Protein AF-A0A4W5KKW3-F1 (afdb_monomer_lite)

Structure (mmCIF, N/CA/C/O backbone):
data_AF-A0A4W5KKW3-F1
#
_entry.id   AF-A0A4W5KKW3-F1
#
loop_
_atom_site.group_PDB
_atom_site.id
_atom_site.type_symbol
_atom_site.label_atom_id
_atom_site.label_alt_id
_atom_site.label_comp_id
_atom_site.label_asym_id
_atom_site.label_entity_id
_atom_site.label_seq_id
_atom_site.pdbx_PDB_ins_code
_atom_site.Cartn_x
_atom_site.Cartn_y
_atom_site.Cartn_z
_atom_site.occupancy
_atom_site.B_iso_or_equiv
_atom_site.auth_seq_id
_atom_site.auth_comp_id
_atom_site.auth_asym_id
_atom_site.auth_atom_id
_atom_site.pdbx_PDB_model_num
ATOM 1 N N . MET A 1 1 ? 55.517 31.998 -6.291 1.00 40.41 1 MET A N 1
ATOM 2 C CA . MET A 1 1 ? 55.019 30.632 -6.015 1.00 40.41 1 MET A CA 1
ATOM 3 C C . MET A 1 1 ? 53.536 30.732 -5.690 1.00 40.41 1 MET A C 1
ATOM 5 O O . MET A 1 1 ? 53.201 31.249 -4.636 1.00 40.41 1 MET A O 1
ATOM 9 N N . ALA A 1 2 ? 52.650 30.364 -6.619 1.00 47.94 2 ALA A N 1
ATOM 10 C CA . ALA A 1 2 ? 51.203 30.412 -6.397 1.00 47.94 2 ALA A CA 1
ATOM 11 C C . ALA A 1 2 ? 50.738 29.075 -5.803 1.00 47.94 2 ALA A C 1
ATOM 13 O O . ALA A 1 2 ? 50.940 28.021 -6.407 1.00 47.94 2 ALA A O 1
ATOM 14 N N . SER A 1 3 ? 50.166 29.129 -4.601 1.00 55.97 3 SER A N 1
ATOM 15 C CA . SER A 1 3 ? 49.599 27.975 -3.904 1.00 55.97 3 SER A CA 1
ATOM 16 C C . SER A 1 3 ? 48.383 27.460 -4.677 1.00 55.97 3 SER A C 1
ATOM 18 O O . SER A 1 3 ? 47.391 28.173 -4.826 1.00 55.97 3 SER A O 1
ATOM 20 N N . ARG A 1 4 ? 48.470 26.236 -5.213 1.00 58.38 4 ARG A N 1
ATOM 21 C CA . ARG A 1 4 ? 47.327 25.520 -5.796 1.00 58.38 4 ARG A CA 1
ATOM 22 C C . ARG A 1 4 ? 46.413 25.095 -4.651 1.00 58.38 4 ARG A C 1
ATOM 24 O O . ARG A 1 4 ? 46.670 24.093 -3.990 1.00 58.38 4 ARG A O 1
ATOM 31 N N . SER A 1 5 ? 45.344 25.848 -4.426 1.00 64.94 5 SER A N 1
ATOM 32 C CA . SER A 1 5 ? 44.221 25.411 -3.604 1.00 64.94 5 SER A CA 1
ATOM 33 C C . SER A 1 5 ? 43.582 24.185 -4.260 1.00 64.94 5 SER A C 1
ATOM 35 O O . SER A 1 5 ? 42.968 24.260 -5.323 1.00 64.94 5 SER A O 1
ATOM 37 N N . THR A 1 6 ? 43.765 23.020 -3.644 1.00 64.81 6 THR A N 1
ATOM 38 C CA . THR A 1 6 ? 43.076 21.786 -4.020 1.00 64.81 6 THR A CA 1
ATOM 39 C C . THR A 1 6 ? 41.589 21.957 -3.718 1.00 64.81 6 THR A C 1
ATOM 41 O O . THR A 1 6 ? 41.162 21.829 -2.571 1.00 64.81 6 THR A O 1
ATOM 44 N N . LEU A 1 7 ? 40.802 22.297 -4.740 1.00 63.53 7 LEU A N 1
ATOM 45 C CA . LEU A 1 7 ? 39.342 22.278 -4.692 1.00 63.53 7 LEU A CA 1
ATOM 46 C C . LEU A 1 7 ? 38.887 20.847 -4.385 1.00 63.53 7 LEU A C 1
ATOM 48 O O . LEU A 1 7 ? 38.882 19.976 -5.251 1.00 63.53 7 LEU A O 1
ATOM 52 N N . HIS A 1 8 ? 38.552 20.600 -3.123 1.00 68.06 8 HIS A N 1
ATOM 53 C CA . HIS A 1 8 ? 38.023 19.326 -2.662 1.00 68.06 8 HIS A CA 1
ATOM 54 C C . HIS A 1 8 ? 36.579 19.208 -3.171 1.00 68.06 8 HIS A C 1
ATOM 56 O O . HIS A 1 8 ? 35.654 19.775 -2.589 1.00 68.06 8 HIS A O 1
ATOM 62 N N . PHE A 1 9 ? 36.379 18.532 -4.304 1.00 71.00 9 PHE A N 1
ATOM 63 C CA . PHE A 1 9 ? 35.047 18.291 -4.855 1.00 71.00 9 PHE A CA 1
ATOM 64 C C . PHE A 1 9 ? 34.294 17.330 -3.927 1.00 71.00 9 PHE A C 1
ATOM 66 O O . PHE A 1 9 ? 34.579 16.134 -3.892 1.00 71.00 9 PHE A O 1
ATOM 73 N N . LYS A 1 10 ? 33.356 17.852 -3.129 1.00 77.31 10 LYS A N 1
ATOM 74 C CA . LYS A 1 10 ? 32.422 17.034 -2.349 1.00 77.31 10 LYS A CA 1
ATOM 75 C C . LYS A 1 10 ? 31.258 16.672 -3.274 1.00 77.31 10 LYS A C 1
ATOM 77 O O . LYS A 1 10 ? 30.514 17.581 -3.647 1.00 77.31 10 LYS A O 1
ATOM 82 N N . PRO A 1 11 ? 31.099 15.400 -3.679 1.00 72.94 11 PRO A N 1
ATOM 83 C CA . PRO A 1 11 ? 29.986 15.025 -4.534 1.00 72.94 11 PRO A CA 1
ATOM 84 C C . PRO A 1 11 ? 28.664 15.361 -3.825 1.00 72.94 11 PRO A C 1
ATOM 86 O O . PRO A 1 11 ? 28.563 15.185 -2.603 1.00 72.94 11 PRO A O 1
ATOM 89 N N . PRO A 1 12 ? 27.664 15.879 -4.556 1.00 75.06 12 PRO A N 1
ATOM 90 C CA . PRO A 1 12 ? 26.361 16.160 -3.979 1.00 75.06 12 PRO A CA 1
ATOM 91 C C . PRO A 1 12 ? 25.756 14.866 -3.431 1.00 75.06 12 PRO A C 1
ATOM 93 O O . PRO A 1 12 ? 25.873 13.799 -4.041 1.00 75.06 12 PRO A O 1
ATOM 96 N N . LEU A 1 13 ? 25.105 14.967 -2.270 1.00 82.12 13 LEU A N 1
ATOM 97 C CA . LEU A 1 13 ? 24.336 13.865 -1.698 1.00 82.12 13 LEU A CA 1
ATOM 98 C C . LEU A 1 13 ? 23.247 13.478 -2.706 1.00 82.12 13 LEU A C 1
ATOM 100 O O . LEU A 1 13 ? 22.279 14.208 -2.899 1.00 82.12 13 LEU A O 1
ATOM 104 N N . THR A 1 14 ? 23.446 12.353 -3.388 1.00 84.69 14 THR A N 1
ATOM 105 C CA . THR A 1 14 ? 22.499 11.833 -4.375 1.00 84.69 14 THR A CA 1
ATOM 106 C C . THR A 1 14 ? 21.561 10.869 -3.667 1.00 84.69 14 THR A C 1
ATOM 108 O O . THR A 1 14 ? 22.006 9.865 -3.114 1.00 84.69 14 THR A O 1
ATOM 111 N N . ILE A 1 15 ? 20.264 11.173 -3.672 1.00 84.75 15 ILE A N 1
ATOM 112 C CA . ILE A 1 15 ? 19.231 10.292 -3.123 1.00 84.75 15 ILE A CA 1
ATOM 113 C C . ILE A 1 15 ? 18.761 9.362 -4.240 1.00 84.75 15 ILE A C 1
ATOM 115 O O . ILE 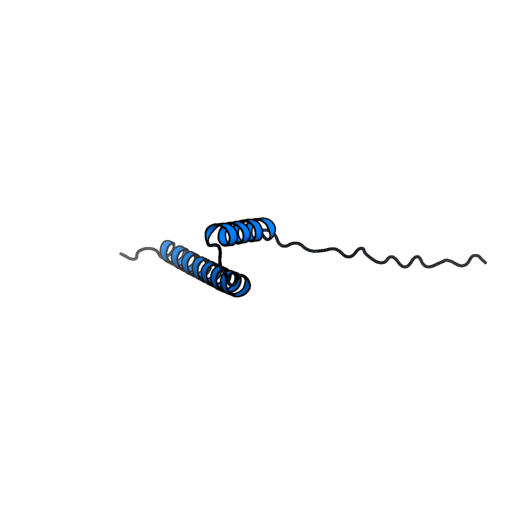A 1 15 ? 18.261 9.821 -5.266 1.00 84.75 15 ILE A O 1
ATOM 119 N N . ILE A 1 16 ? 18.912 8.054 -4.036 1.00 86.75 16 ILE A N 1
ATOM 120 C CA . ILE A 1 16 ? 18.378 7.041 -4.948 1.00 86.75 16 ILE A CA 1
ATOM 121 C C . ILE A 1 16 ? 16.941 6.743 -4.525 1.00 86.75 16 ILE A C 1
ATOM 123 O O . ILE A 1 16 ? 16.703 6.211 -3.443 1.00 86.75 16 ILE A O 1
ATOM 127 N N . ILE A 1 17 ? 15.985 7.078 -5.389 1.00 87.50 17 ILE A N 1
ATOM 128 C CA . ILE A 1 17 ? 14.573 6.740 -5.205 1.00 87.50 17 ILE A CA 1
ATOM 129 C C . ILE A 1 17 ? 14.278 5.501 -6.043 1.00 87.50 17 ILE A C 1
ATOM 131 O O . ILE A 1 17 ? 14.474 5.501 -7.259 1.00 87.50 17 ILE A O 1
ATOM 135 N N . THR A 1 18 ? 13.816 4.435 -5.394 1.00 90.81 18 THR A N 1
ATOM 136 C CA . THR A 1 18 ? 13.474 3.193 -6.084 1.00 90.81 18 THR A CA 1
ATOM 137 C C . THR A 1 18 ? 12.254 3.384 -6.979 1.00 90.81 18 THR A C 1
ATOM 139 O O . THR A 1 18 ? 11.288 4.079 -6.642 1.00 90.81 18 THR A O 1
ATOM 142 N N . TYR A 1 19 ? 12.295 2.745 -8.148 1.00 91.94 19 TYR A N 1
ATOM 143 C CA . TYR A 1 19 ? 11.159 2.727 -9.057 1.00 91.94 19 TYR A CA 1
ATOM 144 C C . TYR A 1 19 ? 9.928 2.134 -8.357 1.00 91.94 19 TYR A C 1
ATOM 146 O O . TYR A 1 19 ? 10.013 1.100 -7.697 1.00 91.94 19 TYR A O 1
ATOM 154 N N . GLY A 1 20 ? 8.787 2.808 -8.500 1.00 93.25 20 GLY A N 1
ATOM 155 C CA . GLY A 1 20 ? 7.523 2.400 -7.887 1.00 93.25 20 GLY A CA 1
ATOM 156 C C . GLY A 1 20 ? 7.285 2.920 -6.466 1.00 93.25 20 GLY A C 1
ATOM 157 O O . GLY A 1 20 ? 6.151 2.826 -6.004 1.00 93.25 20 GLY A O 1
ATOM 158 N N . LEU A 1 21 ? 8.272 3.540 -5.799 1.00 93.81 21 LEU A N 1
ATOM 159 C CA . LEU A 1 21 ? 8.096 4.048 -4.428 1.00 93.81 21 LEU A CA 1
ATOM 160 C C . LEU A 1 21 ? 6.966 5.081 -4.329 1.00 93.81 21 LEU A C 1
ATOM 162 O O . LEU A 1 21 ? 6.135 5.000 -3.429 1.00 93.81 21 LEU A O 1
ATOM 166 N N . LYS A 1 22 ? 6.900 6.021 -5.283 1.00 93.81 22 LYS A N 1
ATOM 167 C CA . LYS A 1 22 ? 5.829 7.029 -5.343 1.00 93.81 22 LYS A CA 1
ATOM 168 C C . LYS A 1 22 ? 4.451 6.371 -5.416 1.00 93.81 22 LYS A C 1
ATOM 170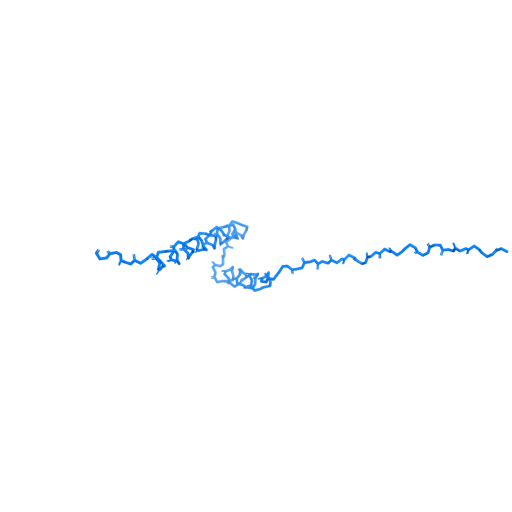 O O . LYS A 1 22 ? 3.590 6.669 -4.600 1.00 93.81 22 LYS A O 1
ATOM 175 N N . SER A 1 23 ? 4.250 5.489 -6.391 1.00 96.06 23 SER A N 1
ATOM 176 C CA . SER A 1 23 ? 2.956 4.840 -6.617 1.00 96.06 23 SER A CA 1
ATOM 177 C C . SER A 1 23 ? 2.550 3.963 -5.436 1.00 96.06 23 SER A C 1
ATOM 179 O O . SER A 1 23 ? 1.390 3.972 -5.042 1.00 96.06 23 SER A O 1
ATOM 181 N N . TRP A 1 24 ? 3.506 3.254 -4.830 1.00 95.19 24 TRP A N 1
ATOM 182 C CA . TRP A 1 24 ? 3.255 2.469 -3.626 1.00 95.19 24 TRP A CA 1
ATOM 183 C C . TRP A 1 24 ? 2.808 3.350 -2.449 1.00 95.19 24 TRP A C 1
ATOM 185 O O . TRP A 1 24 ? 1.793 3.048 -1.823 1.00 95.19 24 TRP A O 1
ATOM 195 N N . LEU A 1 25 ? 3.492 4.477 -2.208 1.00 96.06 25 LEU A N 1
ATOM 196 C CA . LEU A 1 25 ? 3.096 5.449 -1.182 1.00 96.06 25 LEU A CA 1
ATOM 197 C C . LEU A 1 25 ? 1.715 6.053 -1.462 1.00 96.06 25 LEU A C 1
ATOM 199 O O . LEU A 1 25 ? 0.913 6.187 -0.545 1.00 96.06 25 LEU A O 1
ATOM 203 N N . GLU A 1 26 ? 1.402 6.388 -2.716 1.00 97.31 26 GLU A N 1
ATOM 204 C CA . GLU A 1 26 ? 0.077 6.897 -3.090 1.00 97.31 26 GLU A CA 1
ATOM 205 C C . GLU A 1 26 ? -1.036 5.884 -2.789 1.00 97.31 26 GLU A C 1
ATOM 207 O O . GLU A 1 26 ? -2.087 6.271 -2.272 1.00 97.31 26 GLU A O 1
ATOM 212 N N . CYS A 1 27 ? -0.811 4.597 -3.065 1.00 96.75 27 CYS A N 1
ATOM 213 C CA . CYS A 1 27 ? -1.757 3.535 -2.724 1.00 96.75 27 CYS A CA 1
ATOM 214 C C . CYS A 1 27 ? -1.917 3.373 -1.208 1.00 96.75 27 CYS A C 1
ATOM 216 O O . CYS A 1 27 ? -3.046 3.326 -0.725 1.00 96.75 27 CYS A O 1
ATOM 218 N N . LEU A 1 28 ? -0.811 3.360 -0.458 1.00 97.06 28 LEU A N 1
ATOM 219 C CA . LEU A 1 28 ? -0.838 3.254 1.002 1.00 97.06 28 LEU A CA 1
ATOM 220 C C . LEU A 1 28 ? -1.598 4.427 1.639 1.00 97.06 28 LEU A C 1
ATOM 222 O O . LEU A 1 28 ? -2.463 4.220 2.485 1.00 97.06 28 LEU A O 1
ATOM 226 N N . CYS A 1 29 ? -1.330 5.657 1.193 1.00 97.31 29 CYS A N 1
ATOM 227 C CA . CYS A 1 29 ? -2.038 6.845 1.664 1.00 97.31 29 CYS A CA 1
ATOM 228 C C . CYS A 1 29 ? -3.544 6.756 1.392 1.00 97.31 29 CYS A C 1
ATOM 230 O O . CYS A 1 29 ? -4.345 7.090 2.262 1.00 97.31 29 CYS A O 1
ATOM 232 N N . ARG A 1 30 ? -3.948 6.286 0.204 1.00 97.88 30 ARG A N 1
ATOM 233 C CA . ARG A 1 30 ? -5.368 6.067 -0.113 1.00 97.88 30 ARG A CA 1
ATOM 234 C C . ARG A 1 30 ? -5.990 5.013 0.799 1.00 97.88 30 ARG A C 1
ATOM 236 O O . ARG A 1 30 ? -7.083 5.250 1.297 1.00 97.88 30 ARG A O 1
ATOM 243 N N . ALA A 1 31 ? -5.298 3.902 1.046 1.00 97.12 31 ALA A N 1
ATOM 244 C CA . ALA A 1 31 ? -5.777 2.849 1.938 1.00 97.12 31 ALA A CA 1
ATOM 245 C C . ALA A 1 31 ? -5.991 3.377 3.368 1.00 97.12 31 ALA A C 1
ATOM 247 O O . ALA A 1 31 ? -7.057 3.175 3.937 1.00 97.12 31 ALA A O 1
ATOM 248 N N . ILE A 1 32 ? -5.044 4.158 3.903 1.00 97.75 32 ILE A N 1
ATOM 249 C CA . ILE A 1 32 ? -5.175 4.800 5.223 1.00 97.75 32 ILE A CA 1
ATOM 250 C C . ILE A 1 32 ? -6.382 5.749 5.267 1.00 97.75 32 ILE A C 1
ATOM 252 O O . ILE A 1 32 ? -7.125 5.751 6.244 1.00 97.75 32 ILE A O 1
ATOM 256 N N . LEU A 1 33 ? -6.592 6.556 4.222 1.00 97.56 33 LEU A N 1
ATOM 257 C CA . LEU A 1 33 ? -7.725 7.487 4.165 1.00 97.56 33 LEU A CA 1
ATOM 258 C C . LEU A 1 33 ? -9.080 6.773 4.092 1.00 97.56 33 LEU A C 1
ATOM 260 O O . LEU A 1 33 ? -10.057 7.28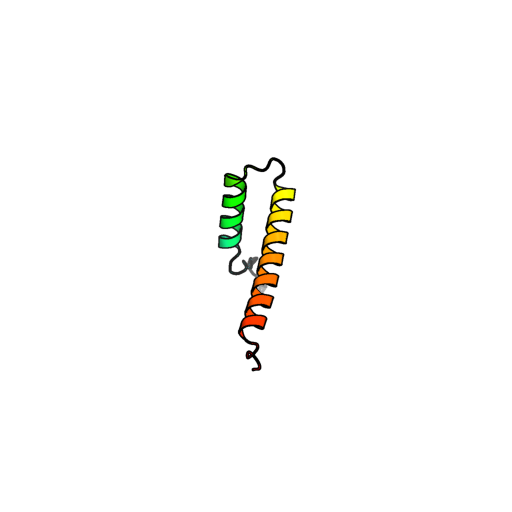8 4.628 1.00 97.56 33 LEU A O 1
ATOM 264 N N . ILE A 1 34 ? -9.140 5.623 3.419 1.00 97.31 34 ILE A N 1
ATOM 265 C CA . ILE A 1 34 ? -10.365 4.829 3.266 1.00 97.31 34 ILE A CA 1
ATOM 266 C C . ILE A 1 34 ? -10.692 4.086 4.564 1.00 97.31 34 ILE A C 1
ATOM 268 O O . ILE A 1 34 ? -11.821 4.160 5.038 1.00 97.31 34 ILE A O 1
ATOM 272 N N . GLU A 1 35 ? -9.708 3.400 5.142 1.00 96.75 35 GLU A N 1
ATOM 273 C CA . GLU A 1 35 ? -9.904 2.535 6.313 1.00 96.75 35 GLU A CA 1
ATOM 274 C C . GLU A 1 35 ? -9.980 3.327 7.628 1.00 96.75 35 GLU A C 1
ATOM 276 O O . GLU A 1 35 ? -10.539 2.856 8.617 1.00 96.75 35 GLU A O 1
ATOM 281 N N . GLY A 1 36 ? -9.415 4.540 7.664 1.00 96.12 36 GLY A N 1
ATOM 282 C CA . GLY A 1 36 ? -9.382 5.385 8.858 1.00 96.12 36 GLY A CA 1
ATOM 283 C C . GLY A 1 36 ? -8.806 4.684 10.100 1.00 96.12 36 GLY A C 1
ATOM 284 O O . GLY A 1 36 ? -9.426 4.750 11.169 1.00 96.12 36 GLY A O 1
ATOM 285 N N . PRO A 1 37 ? -7.651 3.991 10.007 1.00 96.69 37 PRO A N 1
ATOM 286 C CA . PRO A 1 37 ? -7.137 3.195 11.110 1.00 96.69 37 PRO A CA 1
ATOM 287 C C . PRO A 1 37 ? -6.726 4.089 12.284 1.00 96.69 37 PRO A C 1
ATOM 289 O O . PRO A 1 37 ? -6.062 5.112 12.120 1.00 96.69 37 PRO A O 1
ATOM 292 N N . ARG A 1 38 ? -7.057 3.664 13.508 1.00 95.56 38 ARG A N 1
ATOM 293 C CA . ARG A 1 38 ? -6.601 4.342 14.740 1.00 95.56 38 ARG A CA 1
ATOM 294 C C . ARG A 1 38 ? -5.092 4.202 14.970 1.00 95.56 38 ARG A C 1
ATOM 296 O O . ARG A 1 38 ? -4.493 5.026 15.649 1.00 95.56 38 ARG A O 1
ATOM 303 N N . GLN A 1 39 ? -4.517 3.130 14.436 1.00 97.44 39 GLN A N 1
ATOM 304 C CA . GLN A 1 39 ? -3.158 2.649 14.663 1.00 97.44 39 GLN A CA 1
ATOM 305 C C . GLN A 1 39 ? -2.457 2.546 13.304 1.00 97.44 39 GLN A C 1
ATOM 307 O O . GLN A 1 39 ? -2.547 1.537 12.608 1.00 97.44 39 GLN A O 1
ATOM 312 N N . ILE A 1 40 ? -1.866 3.663 12.867 1.00 95.88 40 ILE A N 1
ATOM 313 C CA . ILE A 1 40 ? -1.274 3.788 11.527 1.00 95.88 40 ILE A CA 1
ATOM 314 C C . ILE A 1 40 ? -0.069 2.848 11.337 1.00 95.88 40 ILE A C 1
ATOM 316 O O . ILE A 1 40 ? -0.028 2.182 10.305 1.00 95.88 40 ILE A O 1
ATOM 320 N N . PRO A 1 41 ? 0.904 2.749 12.266 1.00 97.38 41 PRO A N 1
ATOM 321 C CA . PRO A 1 41 ? 2.050 1.853 12.089 1.00 97.38 41 PRO A CA 1
ATOM 322 C C . PRO A 1 41 ? 1.648 0.385 11.903 1.00 97.38 41 PRO A C 1
ATOM 324 O O . PRO A 1 41 ? 2.152 -0.287 11.006 1.00 97.38 41 PRO A O 1
ATOM 327 N N . GLU A 1 42 ? 0.703 -0.088 12.710 1.00 97.50 42 GLU A N 1
ATOM 328 C CA . GLU A 1 42 ? 0.181 -1.452 12.674 1.00 97.50 42 GLU A CA 1
ATOM 329 C C . GLU A 1 42 ? -0.554 -1.722 11.357 1.00 97.50 42 GLU A C 1
ATOM 331 O O . GLU A 1 42 ? -0.367 -2.770 10.743 1.00 97.50 42 GLU A O 1
ATOM 336 N N . PHE A 1 43 ? -1.332 -0.745 10.880 1.00 98.00 43 PHE A N 1
ATOM 337 C CA . PHE A 1 43 ? -1.982 -0.820 9.576 1.00 98.00 43 PHE A CA 1
ATOM 338 C C . PHE A 1 43 ? -0.969 -0.917 8.430 1.00 98.00 43 PHE A C 1
ATOM 340 O O . PHE A 1 43 ? -1.133 -1.736 7.530 1.00 98.00 43 PHE A O 1
ATOM 347 N N . ILE A 1 44 ? 0.093 -0.104 8.458 1.00 97.50 44 ILE A N 1
ATOM 348 C CA . ILE A 1 44 ? 1.139 -0.140 7.428 1.00 97.50 44 ILE A CA 1
ATOM 349 C C . ILE A 1 44 ? 1.826 -1.510 7.410 1.00 97.50 44 ILE A C 1
ATOM 351 O O . ILE A 1 44 ? 2.072 -2.036 6.326 1.00 97.50 44 ILE A O 1
ATOM 355 N N . ALA A 1 45 ? 2.119 -2.089 8.580 1.00 97.62 45 ALA A N 1
ATOM 356 C CA . ALA A 1 45 ? 2.722 -3.416 8.677 1.00 97.62 45 ALA A CA 1
ATOM 357 C C . ALA A 1 45 ? 1.822 -4.487 8.040 1.00 97.62 45 ALA A C 1
ATOM 359 O O . ALA A 1 45 ? 2.257 -5.165 7.112 1.00 97.62 45 ALA A O 1
ATOM 360 N N . ALA A 1 46 ? 0.548 -4.543 8.443 1.00 97.44 46 ALA A N 1
ATOM 361 C CA . ALA A 1 46 ? -0.425 -5.485 7.888 1.00 97.44 46 ALA A CA 1
ATOM 362 C C . ALA A 1 46 ? -0.597 -5.322 6.367 1.00 97.44 46 ALA A C 1
ATOM 364 O O . ALA A 1 46 ? -0.544 -6.296 5.621 1.00 97.44 46 ALA A O 1
ATOM 365 N N . TYR A 1 47 ? -0.706 -4.081 5.885 1.00 96.50 47 TYR A N 1
ATOM 366 C CA . TYR A 1 47 ? -0.804 -3.786 4.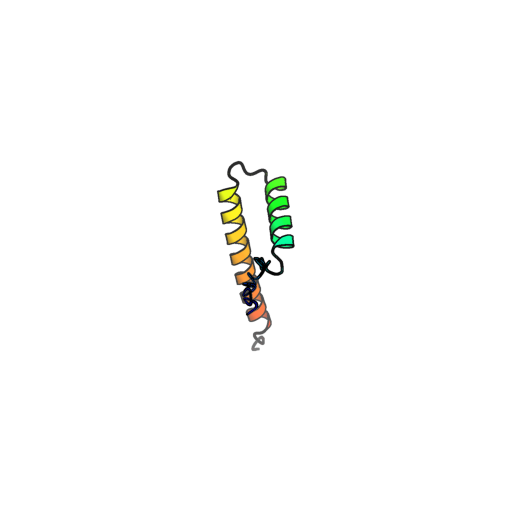455 1.00 96.50 47 TYR A CA 1
ATOM 367 C C . TYR A 1 47 ? 0.431 -4.267 3.670 1.00 96.50 47 TYR A C 1
ATOM 369 O O . TYR A 1 47 ? 0.313 -4.758 2.546 1.00 96.50 47 TYR A O 1
ATOM 377 N N . CYS A 1 48 ? 1.633 -4.135 4.240 1.00 95.75 48 CYS A N 1
ATOM 378 C CA . CYS A 1 48 ? 2.854 -4.653 3.620 1.00 95.75 48 CYS A CA 1
ATOM 379 C C . CYS A 1 48 ? 2.868 -6.185 3.572 1.00 95.75 48 CYS A C 1
ATOM 381 O O . CYS A 1 48 ? 3.231 -6.741 2.533 1.00 95.75 48 CYS A O 1
ATOM 383 N N . ASP A 1 49 ? 2.466 -6.846 4.657 1.00 97.25 49 ASP A N 1
ATOM 384 C CA . ASP A 1 49 ? 2.413 -8.308 4.741 1.00 97.25 49 ASP A CA 1
ATOM 385 C C . ASP A 1 49 ? 1.436 -8.879 3.703 1.00 97.25 49 ASP A C 1
ATOM 387 O O . ASP A 1 49 ? 1.802 -9.755 2.916 1.00 97.25 49 ASP A O 1
ATOM 391 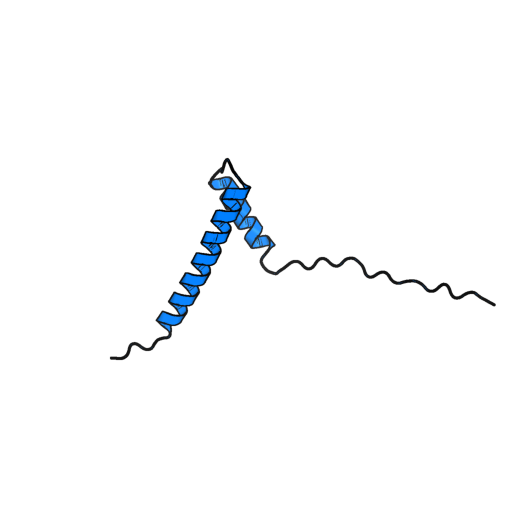N N . GLU A 1 50 ? 0.239 -8.298 3.589 1.00 95.75 50 GLU A N 1
ATOM 392 C CA . GLU A 1 50 ? -0.754 -8.685 2.581 1.00 95.75 50 GLU A CA 1
ATOM 393 C C . GLU A 1 50 ? -0.236 -8.512 1.144 1.00 95.75 50 GLU A C 1
ATOM 395 O O . GLU A 1 50 ? -0.449 -9.375 0.287 1.00 95.75 50 GLU A O 1
ATOM 400 N N . LEU A 1 51 ? 0.490 -7.424 0.859 1.00 94.06 51 LEU A N 1
ATOM 401 C CA . LEU A 1 51 ? 1.099 -7.202 -0.458 1.00 94.06 51 LEU A CA 1
ATOM 402 C C . LEU A 1 51 ? 2.191 -8.228 -0.789 1.00 94.06 51 LEU A C 1
ATOM 404 O O . LEU A 1 51 ? 2.351 -8.607 -1.957 1.00 94.06 51 LEU A O 1
ATOM 408 N N . LEU A 1 52 ? 2.969 -8.656 0.207 1.00 93.94 52 LEU A N 1
ATOM 409 C CA . LEU A 1 52 ? 3.985 -9.692 0.036 1.00 93.94 52 LEU A CA 1
ATOM 410 C C . LEU A 1 52 ? 3.331 -11.048 -0.229 1.00 93.94 52 LEU A C 1
ATOM 412 O O . LEU A 1 52 ? 3.689 -11.703 -1.211 1.00 93.94 52 LEU A O 1
ATOM 416 N N . GLU A 1 53 ? 2.318 -11.417 0.554 1.00 95.06 53 GLU A N 1
ATOM 417 C CA . GLU A 1 53 ? 1.545 -12.638 0.323 1.00 95.06 53 GLU A CA 1
ATOM 418 C C . GLU A 1 53 ? 0.889 -12.648 -1.059 1.00 95.06 53 GLU A C 1
ATOM 420 O O . GLU A 1 53 ? 0.948 -13.649 -1.778 1.00 95.06 53 GLU A O 1
ATOM 425 N N . PHE A 1 54 ? 0.281 -11.530 -1.465 1.00 91.69 54 PHE A N 1
ATOM 426 C CA . PHE A 1 54 ? -0.336 -11.396 -2.781 1.00 91.69 54 PHE A CA 1
ATOM 427 C C . PHE A 1 54 ? 0.679 -11.666 -3.897 1.00 91.69 54 PHE A C 1
ATOM 429 O O . PHE A 1 54 ? 0.424 -12.467 -4.800 1.00 91.69 54 PHE A O 1
ATOM 436 N N . ARG A 1 55 ? 1.873 -11.070 -3.797 1.00 89.38 55 ARG A N 1
ATOM 437 C CA . ARG A 1 55 ? 2.966 -11.290 -4.753 1.00 89.38 55 ARG A CA 1
ATOM 438 C C . ARG A 1 55 ? 3.400 -12.756 -4.804 1.00 89.38 55 ARG A C 1
ATOM 440 O O . ARG A 1 55 ? 3.724 -13.261 -5.880 1.00 89.38 55 ARG A O 1
ATOM 447 N N . GLU A 1 56 ? 3.469 -13.437 -3.666 1.00 91.38 56 GLU A N 1
ATOM 448 C CA . GLU A 1 56 ? 3.832 -14.856 -3.617 1.00 91.38 56 GLU A CA 1
ATOM 449 C C . GLU A 1 56 ? 2.762 -15.741 -4.258 1.00 91.38 56 GLU A C 1
ATOM 451 O O . GLU A 1 56 ? 3.089 -16.618 -5.063 1.00 91.38 56 GLU A O 1
ATOM 456 N N . ARG A 1 57 ? 1.483 -15.460 -3.995 1.00 88.88 57 ARG A N 1
ATOM 457 C CA . ARG A 1 57 ? 0.357 -16.161 -4.627 1.00 88.88 57 ARG A CA 1
ATOM 458 C C . ARG A 1 57 ? 0.342 -15.964 -6.142 1.00 88.88 57 ARG A C 1
ATOM 460 O O . ARG A 1 57 ? 0.192 -16.948 -6.866 1.00 88.88 57 ARG A O 1
ATOM 467 N N . GLU A 1 58 ? 0.569 -14.746 -6.636 1.00 82.69 58 GLU A N 1
ATOM 468 C CA . GLU A 1 58 ? 0.668 -14.484 -8.079 1.00 82.69 58 GLU A CA 1
ATOM 469 C C . GLU A 1 58 ? 1.814 -15.264 -8.734 1.00 82.69 58 GLU A C 1
ATOM 471 O O . GLU A 1 58 ? 1.654 -15.815 -9.826 1.00 82.69 58 GLU A O 1
ATOM 476 N N . LYS A 1 59 ? 2.978 -15.353 -8.074 1.00 77.94 59 LYS A N 1
ATOM 477 C CA . LYS A 1 59 ? 4.094 -16.167 -8.576 1.00 77.94 59 LYS A CA 1
ATOM 478 C C . LYS A 1 59 ? 3.684 -17.632 -8.702 1.00 77.94 59 LYS A C 1
ATOM 480 O O . LYS A 1 59 ? 3.911 -18.229 -9.751 1.00 77.94 59 LYS A O 1
ATOM 485 N N . LEU A 1 60 ? 3.064 -18.198 -7.666 1.00 68.56 60 LEU A N 1
ATOM 486 C CA . LEU A 1 60 ? 2.602 -19.590 -7.665 1.00 68.56 60 LEU A CA 1
ATOM 487 C C . LEU A 1 60 ? 1.556 -19.857 -8.755 1.00 68.56 60 LEU A C 1
ATOM 489 O O . LEU A 1 60 ? 1.619 -20.888 -9.425 1.00 68.56 60 LEU A O 1
ATOM 493 N N . GLN A 1 61 ? 0.626 -18.925 -8.971 1.00 66.25 61 GLN A N 1
ATOM 494 C CA . GLN A 1 61 ? -0.368 -19.021 -10.041 1.00 66.25 61 GLN A CA 1
ATOM 495 C C . GLN A 1 61 ? 0.286 -19.014 -11.423 1.00 66.25 61 GLN A C 1
ATOM 497 O O . GLN A 1 61 ? -0.004 -19.897 -12.228 1.00 66.25 61 GLN A O 1
ATOM 502 N N . ARG A 1 62 ? 1.252 -18.117 -11.670 1.00 61.62 62 ARG A N 1
ATOM 503 C CA . ARG A 1 62 ? 2.017 -18.137 -12.926 1.00 61.62 62 ARG A CA 1
ATOM 504 C C . ARG A 1 62 ? 2.732 -19.468 -13.138 1.00 61.62 62 ARG A C 1
ATOM 506 O O . ARG A 1 62 ? 2.674 -19.992 -14.241 1.00 61.62 62 ARG A O 1
ATOM 513 N N . TYR A 1 63 ? 3.360 -20.052 -12.116 1.00 59.72 63 TYR A N 1
ATOM 514 C CA . TYR A 1 63 ? 3.982 -21.376 -12.261 1.00 59.72 63 TYR A CA 1
ATOM 515 C C . TYR A 1 63 ? 2.968 -22.469 -12.621 1.00 59.72 63 TYR A C 1
ATOM 517 O O . TYR A 1 63 ? 3.261 -23.314 -13.465 1.00 59.72 63 TYR A O 1
ATOM 525 N N . ARG A 1 64 ? 1.767 -22.435 -12.032 1.00 61.16 64 ARG A N 1
ATOM 526 C CA . ARG A 1 64 ? 0.708 -23.415 -12.306 1.00 61.16 64 ARG A CA 1
ATOM 527 C C . ARG A 1 64 ? 0.158 -23.306 -13.736 1.00 61.16 64 ARG A C 1
ATOM 529 O O . ARG A 1 64 ? -0.121 -24.334 -14.349 1.00 61.16 64 ARG A O 1
ATOM 536 N N . ASP A 1 65 ? 0.065 -22.102 -14.295 1.00 61.22 65 ASP A N 1
ATOM 537 C CA . ASP A 1 65 ? -0.399 -21.905 -15.678 1.00 61.22 65 ASP A CA 1
ATOM 538 C C . ASP A 1 65 ? 0.610 -22.386 -16.738 1.00 61.22 65 ASP A C 1
ATOM 540 O O . ASP A 1 65 ? 0.224 -22.673 -17.869 1.00 61.22 65 ASP A O 1
ATOM 544 N N . HIS A 1 66 ? 1.892 -22.521 -16.379 1.00 58.78 66 HIS A N 1
ATOM 545 C CA . HIS A 1 66 ? 2.949 -22.982 -17.291 1.00 58.78 66 HIS A CA 1
ATOM 546 C C . HIS A 1 66 ? 3.254 -24.480 -17.168 1.00 58.78 66 HIS A C 1
ATOM 548 O O . HIS A 1 66 ? 4.042 -25.008 -17.954 1.00 58.78 66 HIS A O 1
ATOM 554 N N . THR A 1 67 ? 2.640 -25.190 -16.216 1.00 52.97 67 THR A N 1
ATOM 555 C CA . THR A 1 67 ? 2.671 -26.657 -16.216 1.00 52.97 67 THR A CA 1
ATOM 556 C C . THR A 1 67 ? 1.759 -27.182 -17.329 1.00 52.97 67 THR A C 1
ATOM 558 O O . THR A 1 67 ? 0.548 -26.952 -17.264 1.00 52.97 67 THR A O 1
ATOM 561 N N . PRO A 1 68 ? 2.291 -27.887 -18.351 1.00 53.50 68 PRO A N 1
ATOM 562 C CA . PRO A 1 68 ? 1.448 -28.537 -19.343 1.00 53.50 68 PRO A CA 1
ATOM 563 C C . PRO A 1 68 ? 0.528 -29.514 -18.615 1.00 53.50 68 PRO A C 1
ATOM 565 O O . PRO A 1 68 ? 0.980 -30.310 -17.792 1.00 53.50 68 PRO A O 1
ATOM 568 N N . LYS A 1 69 ? -0.775 -29.428 -18.894 1.00 52.44 69 LYS A N 1
ATOM 569 C CA . LYS A 1 69 ? -1.744 -30.421 -18.433 1.00 52.44 69 LYS A CA 1
ATOM 570 C C . LYS A 1 69 ? -1.361 -31.744 -19.089 1.00 52.44 69 LYS A C 1
ATOM 572 O O . LYS A 1 69 ? -1.623 -31.932 -20.274 1.00 52.44 69 LYS A O 1
ATOM 577 N N . THR A 1 70 ? -0.676 -32.612 -18.356 1.00 55.34 70 THR A N 1
ATOM 578 C CA . THR A 1 70 ? -0.428 -33.984 -18.790 1.00 55.34 70 THR A CA 1
ATOM 579 C C . THR A 1 70 ? -1.784 -34.680 -18.859 1.00 55.34 70 THR A C 1
ATOM 581 O O . THR A 1 70 ? -2.474 -34.772 -17.841 1.00 55.34 70 THR A O 1
ATOM 584 N N . CYS A 1 71 ? -2.188 -35.057 -20.072 1.00 44.03 71 CYS A N 1
ATOM 585 C CA . CYS A 1 71 ? -3.307 -35.962 -20.319 1.00 44.03 71 CYS A CA 1
ATOM 586 C C . CYS A 1 71 ? -3.007 -37.355 -19.761 1.00 44.03 71 CYS A C 1
ATOM 588 O O . CYS A 1 71 ? -1.818 -37.753 -19.799 1.00 44.03 71 CYS A O 1
#

Secondary structure (DSSP, 8-state):
----------------PPTTHHHHHHHHHHHHHHH--S-HHHHHHHHHHHHHHHHHHHHHHHHHHTS----

Foldseek 3Di:
DDDPDPPPDDDPDDDDDDPCPVVVVVVLVVVCVVVVDPDSVVSVVVVVVVVVVVVVVVVVVVVVVPPPPDD

Radius of gyration: 24.05 Å; chains: 1; bounding box: 65×67×35 Å

InterPro domains:
  IPR038848 Calcium-binding tyrosine phosphorylation-regulated protein [PTHR15494] (9-57)
  IPR047579 CABYR/SP17, dimerization domain [c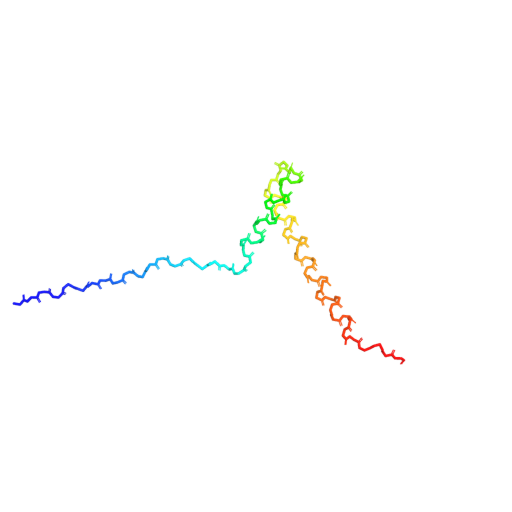d12100] (14-55)

pLDDT: mean 82.58, std 17.01, range [40.41, 98.0]

Sequence (71 aa):
MASRSTLHFKPPLTIIITYGLKSWLECLCRAILIEGPRQIPEFIAAYCDELLEFREREKLQRYRDHTPKTC

Organism: NCBI:txid62062